Protein AF-A0A381RBX2-F1 (afdb_monomer)

Sequence (163 aa):
MKKAVSGFSSITAALKIASKVGFGNFYRSITSRNTCKTCALGMGGQKGGMTNEVSSFPEICKKSIQAQLTDIQKAIPESYFKDNSIDDFKRITPRKLERYGRLNTPLYKKKLSNHYTPISWNKALEKIIITLQQTDPEKTFFYSSGRSSNEAAFLLQLFVRVY

Organism: NCBI:txid408172

Radius of gyration: 19.58 Å; Cα contacts (8 Å, |Δi|>4): 168; chains: 1; bounding box: 46×43×46 Å

Structure (mmCIF, N/CA/C/O backbone):
data_AF-A0A381RBX2-F1
#
_entry.id   AF-A0A381RBX2-F1
#
loop_
_atom_site.group_PDB
_atom_site.id
_atom_site.type_symbol
_atom_site.label_atom_id
_atom_site.label_alt_id
_atom_site.label_comp_id
_atom_site.label_asym_id
_atom_site.label_entity_id
_atom_site.label_seq_id
_atom_site.pdbx_PDB_ins_code
_atom_site.Cartn_x
_atom_site.Cartn_y
_atom_site.Cartn_z
_atom_site.occupancy
_atom_site.B_iso_or_equiv
_atom_site.auth_seq_id
_atom_site.auth_comp_id
_atom_site.auth_asym_id
_atom_site.auth_atom_id
_atom_site.pdbx_PDB_model_num
ATOM 1 N N . MET A 1 1 ? -0.995 25.436 -19.743 1.00 36.59 1 MET A N 1
ATOM 2 C CA . MET A 1 1 ? -0.548 24.691 -20.944 1.00 36.59 1 MET A CA 1
ATOM 3 C C . MET A 1 1 ? -0.234 23.242 -20.589 1.00 36.59 1 MET A C 1
ATOM 5 O O . MET A 1 1 ? 0.554 22.987 -19.683 1.00 36.59 1 MET A O 1
ATOM 9 N N . LYS A 1 2 ? -0.906 22.305 -21.270 1.00 43.31 2 LYS A N 1
ATOM 10 C CA . LYS A 1 2 ? -0.781 20.848 -21.120 1.00 43.31 2 LYS A CA 1
ATOM 11 C C . LYS A 1 2 ? 0.649 20.419 -21.476 1.00 43.31 2 LYS A C 1
ATOM 13 O O . LYS A 1 2 ? 0.994 20.358 -22.650 1.00 43.31 2 LYS A O 1
ATOM 18 N N . LYS A 1 3 ? 1.497 20.146 -20.475 1.00 48.81 3 LYS A N 1
ATOM 19 C CA . LYS A 1 3 ? 2.811 19.526 -20.720 1.00 48.81 3 LYS A CA 1
ATOM 20 C C . LYS A 1 3 ? 2.570 18.165 -21.363 1.00 48.81 3 LYS A C 1
ATOM 22 O O . LYS A 1 3 ? 1.898 17.330 -20.758 1.00 48.81 3 LYS A O 1
ATOM 27 N N . ALA A 1 4 ? 3.119 17.953 -22.557 1.00 43.25 4 ALA A N 1
ATOM 28 C CA . ALA A 1 4 ? 3.084 16.657 -23.212 1.00 43.25 4 ALA A CA 1
ATOM 29 C C . ALA A 1 4 ? 3.643 15.599 -22.249 1.00 43.25 4 ALA A C 1
ATOM 31 O O . ALA A 1 4 ? 4.767 15.707 -21.746 1.00 43.25 4 ALA A O 1
ATOM 32 N N . VAL A 1 5 ? 2.819 14.596 -21.947 1.00 55.25 5 VAL A N 1
ATOM 33 C CA . VAL A 1 5 ? 3.152 13.509 -21.021 1.00 55.25 5 VAL A CA 1
ATOM 34 C C . VAL A 1 5 ? 3.921 12.412 -21.768 1.00 55.25 5 VAL A C 1
ATOM 36 O O . VAL A 1 5 ? 3.990 11.302 -21.280 1.00 55.25 5 VAL A O 1
ATOM 39 N N . SER A 1 6 ? 4.513 12.666 -22.934 1.00 58.56 6 SER A N 1
ATOM 40 C CA . SER A 1 6 ? 5.262 11.686 -23.737 1.00 58.56 6 SER A CA 1
ATOM 41 C C . SER A 1 6 ? 6.613 12.253 -24.193 1.00 58.56 6 SER A C 1
ATOM 43 O O . SER A 1 6 ? 6.885 13.443 -24.033 1.00 58.56 6 SER A O 1
ATOM 45 N N . GLY A 1 7 ? 7.499 11.383 -24.688 1.00 68.19 7 GLY A N 1
ATOM 46 C CA . GLY A 1 7 ? 8.838 11.762 -25.156 1.00 68.19 7 GLY A CA 1
ATOM 47 C C . GLY A 1 7 ? 9.840 12.035 -24.026 1.00 68.19 7 GLY A C 1
ATOM 48 O O . GLY A 1 7 ? 9.730 11.473 -22.931 1.00 68.19 7 GLY A O 1
ATOM 49 N N . PHE A 1 8 ? 10.810 12.921 -24.275 1.00 73.56 8 PHE A N 1
ATOM 50 C CA . PHE A 1 8 ? 11.937 13.235 -23.377 1.00 73.56 8 PHE A CA 1
ATOM 51 C C . PHE A 1 8 ? 11.536 13.647 -21.948 1.00 73.56 8 PHE A C 1
ATOM 53 O O . PHE A 1 8 ? 12.261 13.380 -20.986 1.00 73.56 8 PHE A O 1
ATOM 60 N N . SER A 1 9 ? 10.347 14.230 -21.761 1.00 71.31 9 SER A N 1
ATOM 61 C CA . SER A 1 9 ? 9.799 14.564 -20.434 1.00 71.31 9 SER A CA 1
ATOM 62 C C . SER A 1 9 ? 9.578 13.328 -19.543 1.00 71.31 9 SER A C 1
ATOM 64 O O . SER A 1 9 ? 9.597 13.412 -18.316 1.00 71.31 9 SER A O 1
ATOM 66 N N . SER A 1 10 ? 9.384 12.161 -20.159 1.00 67.69 10 SER A N 1
ATOM 67 C CA . SER A 1 10 ? 9.192 10.880 -19.474 1.00 67.69 10 SER A CA 1
ATOM 68 C C . SER A 1 10 ? 10.520 10.273 -19.043 1.00 67.69 10 SER A C 1
ATOM 70 O O . SER A 1 10 ? 10.620 9.751 -17.936 1.00 67.69 10 SER A O 1
ATOM 72 N N . ILE A 1 11 ? 11.534 10.394 -19.902 1.00 75.38 11 ILE A N 1
ATOM 73 C CA . ILE A 1 11 ? 12.898 9.926 -19.644 1.00 75.38 11 ILE A CA 1
ATOM 74 C C . ILE A 1 11 ? 13.495 10.723 -18.484 1.00 75.38 11 ILE A C 1
ATOM 76 O O . ILE A 1 11 ? 13.942 10.150 -17.497 1.00 75.38 11 ILE A O 1
ATOM 80 N N . THR A 1 12 ? 13.400 12.052 -18.539 1.00 78.00 12 THR A N 1
ATOM 81 C CA . THR A 1 12 ? 13.861 12.938 -17.457 1.00 78.00 12 THR A CA 1
ATOM 82 C C . THR A 1 12 ? 13.152 12.662 -16.128 1.00 78.00 12 THR A C 1
ATOM 84 O O . THR A 1 12 ? 13.790 12.656 -15.075 1.00 78.00 12 THR A O 1
ATOM 87 N N . ALA A 1 13 ? 11.845 12.376 -16.150 1.00 74.25 13 ALA A N 1
ATOM 88 C CA . ALA A 1 13 ? 11.111 11.990 -14.948 1.00 74.25 13 ALA A CA 1
ATOM 89 C C . ALA A 1 13 ? 11.600 10.651 -14.371 1.00 74.25 13 ALA A C 1
ATOM 91 O O . ALA A 1 13 ? 11.782 10.559 -13.158 1.00 74.25 13 ALA A O 1
ATOM 92 N N . ALA A 1 14 ? 11.837 9.645 -15.220 1.00 73.75 14 ALA A N 1
ATOM 93 C CA . ALA A 1 14 ? 12.376 8.352 -14.803 1.00 73.75 14 ALA A CA 1
ATOM 94 C C . ALA A 1 14 ? 13.787 8.491 -14.214 1.00 73.75 14 ALA A C 1
ATOM 96 O O . ALA A 1 14 ? 14.026 8.011 -13.110 1.00 73.75 14 ALA A O 1
ATOM 97 N N . LEU A 1 15 ? 14.674 9.243 -14.875 1.00 78.44 15 LEU A N 1
ATOM 98 C CA . LEU A 1 15 ? 16.030 9.529 -14.393 1.00 78.44 15 LEU A CA 1
ATOM 99 C C . LEU A 1 15 ? 16.030 10.240 -13.035 1.00 78.44 15 LEU A C 1
ATOM 101 O O . LEU A 1 15 ? 16.811 9.891 -12.156 1.00 78.44 15 LEU A O 1
ATOM 105 N N . LYS A 1 16 ? 15.115 11.194 -12.818 1.00 78.31 16 LYS A N 1
ATOM 106 C CA . LYS A 1 16 ? 14.985 11.900 -11.532 1.00 78.31 16 LYS A CA 1
ATOM 107 C C . LYS A 1 16 ? 14.559 10.983 -10.384 1.00 78.31 16 LYS A C 1
ATOM 109 O O . LYS A 1 16 ? 14.833 11.282 -9.225 1.00 78.31 16 LYS A O 1
ATOM 114 N N . ILE A 1 17 ? 13.833 9.909 -10.673 1.00 72.12 17 ILE A N 1
ATOM 115 C CA . ILE A 1 17 ? 13.453 8.934 -9.647 1.00 72.12 17 ILE A CA 1
ATOM 116 C C . ILE A 1 17 ? 14.571 7.909 -9.486 1.00 72.12 17 ILE A C 1
ATOM 118 O O . ILE A 1 17 ? 14.932 7.623 -8.350 1.00 72.12 17 ILE A O 1
ATOM 122 N N . ALA A 1 18 ? 15.190 7.455 -10.581 1.00 78.88 18 ALA A N 1
ATOM 123 C CA . ALA A 1 18 ? 16.377 6.601 -10.558 1.00 78.88 18 ALA A CA 1
ATOM 124 C C . ALA A 1 18 ? 17.506 7.210 -9.708 1.00 78.88 18 ALA A C 1
ATOM 126 O O . ALA A 1 18 ? 18.098 6.507 -8.895 1.00 78.88 18 ALA A O 1
ATOM 127 N N . SER A 1 19 ? 17.735 8.526 -9.790 1.00 82.69 19 SER A N 1
ATOM 128 C CA . SER A 1 19 ? 18.721 9.211 -8.943 1.00 82.69 19 SER A CA 1
ATOM 129 C C . SER A 1 19 ? 18.341 9.253 -7.457 1.00 82.69 19 SER A C 1
ATOM 131 O O . SER A 1 19 ? 19.222 9.264 -6.604 1.00 82.69 19 SER A O 1
ATOM 133 N N . LYS A 1 20 ? 17.044 9.235 -7.116 1.00 76.81 20 LYS A N 1
ATOM 134 C CA . LYS A 1 20 ? 16.561 9.215 -5.721 1.00 76.81 20 LYS A CA 1
ATOM 135 C C . LYS A 1 20 ? 16.572 7.824 -5.086 1.00 76.81 20 LYS A C 1
ATOM 137 O O . LYS A 1 20 ? 16.757 7.710 -3.876 1.00 76.81 20 LYS A O 1
ATOM 142 N N . VAL A 1 21 ? 16.294 6.791 -5.879 1.00 77.06 21 VAL A N 1
ATOM 143 C CA . VAL A 1 21 ? 16.128 5.397 -5.416 1.00 77.06 21 VAL A CA 1
ATOM 144 C C . VAL A 1 21 ? 17.371 4.537 -5.662 1.00 77.06 21 VAL A C 1
ATOM 146 O O . VAL A 1 21 ? 17.484 3.451 -5.099 1.00 77.06 21 VAL A O 1
ATOM 149 N N . GLY A 1 22 ? 18.310 5.032 -6.471 1.00 84.88 22 GLY A N 1
ATOM 150 C CA . GLY A 1 22 ? 19.506 4.332 -6.926 1.00 84.88 22 GLY A CA 1
ATOM 151 C C . GLY A 1 22 ? 19.292 3.641 -8.277 1.00 84.88 22 GLY A C 1
ATOM 152 O O . GLY A 1 22 ? 18.301 2.936 -8.483 1.00 84.88 22 GLY A O 1
ATOM 153 N N . PHE A 1 23 ? 20.255 3.797 -9.191 1.00 85.44 23 PHE A N 1
ATOM 154 C CA . PHE A 1 23 ? 20.195 3.214 -10.538 1.00 85.44 23 PHE A CA 1
ATOM 155 C C . PHE A 1 23 ? 20.112 1.681 -10.530 1.00 85.44 23 PHE A C 1
ATOM 157 O O . PHE A 1 23 ? 19.391 1.115 -11.345 1.00 85.44 23 PHE A O 1
ATOM 164 N N . GLY A 1 24 ? 20.765 1.008 -9.575 1.00 87.50 24 GLY A N 1
ATOM 165 C CA . GLY A 1 24 ? 20.673 -0.450 -9.429 1.00 87.50 24 GLY A CA 1
ATOM 166 C C . GLY A 1 24 ? 19.264 -0.928 -9.062 1.00 87.50 24 GLY A C 1
ATOM 167 O O . GLY A 1 24 ? 18.754 -1.870 -9.665 1.00 87.50 24 GLY A O 1
ATOM 168 N N . ASN A 1 25 ? 18.593 -0.237 -8.134 1.00 85.19 25 ASN A N 1
ATOM 169 C CA . ASN A 1 25 ? 17.209 -0.543 -7.754 1.00 85.19 25 ASN A CA 1
ATOM 170 C C . ASN A 1 25 ? 16.238 -0.257 -8.902 1.00 85.19 25 ASN A C 1
ATOM 172 O O . ASN A 1 25 ? 15.322 -1.041 -9.145 1.00 85.19 25 ASN A O 1
ATOM 176 N N . PHE A 1 26 ? 16.467 0.835 -9.636 1.00 86.25 26 PHE A N 1
ATOM 177 C CA . PHE A 1 26 ? 15.700 1.151 -10.836 1.00 86.25 26 PHE A CA 1
ATOM 178 C C . PHE A 1 26 ? 15.849 0.063 -11.907 1.00 86.25 26 PHE A C 1
ATOM 180 O O . PHE A 1 26 ? 14.841 -0.466 -12.371 1.00 86.25 26 PHE A O 1
ATOM 187 N N . TYR A 1 27 ? 17.085 -0.326 -12.238 1.00 86.94 27 TYR A N 1
ATOM 188 C CA . TYR A 1 27 ? 17.363 -1.373 -13.222 1.00 86.94 27 TYR A CA 1
ATOM 189 C C . TYR A 1 27 ? 16.752 -2.719 -12.817 1.00 86.94 27 TYR A C 1
ATOM 191 O O . TYR A 1 27 ? 16.062 -3.355 -13.612 1.00 86.94 27 TYR A O 1
ATOM 199 N N . ARG A 1 28 ? 16.925 -3.127 -11.553 1.00 87.44 28 ARG A N 1
ATOM 200 C CA . ARG A 1 28 ? 16.326 -4.355 -11.010 1.00 87.44 28 ARG A CA 1
ATOM 201 C C . ARG A 1 28 ? 14.797 -4.325 -11.086 1.00 87.44 28 ARG A C 1
ATOM 203 O O . ARG A 1 28 ? 14.182 -5.350 -11.353 1.00 87.44 28 ARG A O 1
ATOM 210 N N . SER A 1 29 ? 14.177 -3.162 -10.884 1.00 85.56 29 SER A N 1
ATOM 211 C CA . SER A 1 29 ? 12.724 -3.006 -10.993 1.00 85.56 29 SER A CA 1
ATOM 212 C C . SER A 1 29 ? 12.235 -3.220 -12.429 1.00 85.56 29 SER A C 1
ATOM 214 O O . SER A 1 29 ? 11.385 -4.085 -12.652 1.00 85.56 29 SER A O 1
ATOM 216 N N . ILE A 1 30 ? 12.844 -2.536 -13.407 1.00 83.06 30 ILE A N 1
ATOM 217 C CA . ILE A 1 30 ? 12.433 -2.606 -14.823 1.00 83.06 30 ILE A CA 1
ATOM 218 C C . ILE A 1 30 ? 12.768 -3.928 -15.509 1.00 83.06 30 ILE A C 1
ATOM 220 O O . ILE A 1 30 ? 12.159 -4.229 -16.528 1.00 83.06 30 ILE A O 1
ATOM 224 N N . THR A 1 31 ? 13.681 -4.721 -14.944 1.00 84.75 31 THR A N 1
ATOM 225 C CA . THR A 1 31 ? 14.042 -6.063 -15.434 1.00 84.75 31 THR A CA 1
ATOM 226 C C . THR A 1 31 ? 13.381 -7.196 -14.646 1.00 84.75 31 THR A C 1
ATOM 228 O O . THR A 1 31 ? 13.466 -8.356 -15.052 1.00 84.75 31 THR A O 1
ATOM 231 N N . SER A 1 32 ? 12.697 -6.896 -13.536 1.00 85.56 32 SER A N 1
ATOM 232 C CA . SER A 1 32 ? 12.107 -7.931 -12.682 1.00 85.56 32 SER A CA 1
ATOM 233 C C . SER A 1 32 ? 11.022 -8.743 -13.397 1.00 85.56 32 SER A C 1
ATOM 235 O O . SER A 1 32 ? 10.286 -8.236 -14.246 1.00 85.56 32 SER A O 1
ATOM 237 N N . ARG A 1 33 ? 10.919 -10.025 -13.026 1.00 87.00 33 ARG A N 1
ATOM 238 C CA . ARG A 1 33 ? 9.900 -10.959 -13.524 1.00 87.00 33 ARG A CA 1
ATOM 239 C C . ARG A 1 33 ? 8.555 -10.646 -12.886 1.00 87.00 33 ARG A C 1
ATOM 241 O O . ARG A 1 33 ? 8.170 -11.244 -11.885 1.00 87.00 33 ARG A O 1
ATOM 248 N N . ASN A 1 34 ? 7.883 -9.638 -13.423 1.00 80.38 34 ASN A N 1
ATOM 249 C CA . ASN A 1 34 ? 6.585 -9.209 -12.945 1.00 80.38 34 ASN A CA 1
ATOM 250 C C . ASN A 1 34 ? 5.630 -8.916 -14.095 1.00 80.38 34 ASN A C 1
ATOM 252 O O . ASN A 1 34 ? 6.013 -8.655 -15.240 1.00 80.38 34 ASN A O 1
ATOM 256 N N . THR A 1 35 ? 4.356 -8.929 -13.739 1.00 78.69 35 THR A N 1
ATOM 257 C CA . THR A 1 35 ? 3.301 -8.400 -14.579 1.00 78.69 35 THR A CA 1
ATOM 258 C C . THR A 1 35 ? 3.091 -6.921 -14.245 1.00 78.69 35 THR A C 1
ATOM 260 O O . THR A 1 35 ? 3.149 -6.482 -13.095 1.00 78.69 35 THR A O 1
ATOM 263 N N . CYS A 1 36 ? 2.840 -6.131 -15.277 1.00 79.31 36 CYS A N 1
ATOM 264 C CA . CYS A 1 36 ? 2.633 -4.700 -15.253 1.00 79.31 36 CYS A CA 1
ATOM 265 C C . CYS A 1 36 ? 1.392 -4.421 -14.433 1.00 79.31 36 CYS A C 1
ATOM 267 O O . CYS A 1 36 ? 0.268 -4.746 -14.823 1.00 79.31 36 CYS A O 1
ATOM 269 N N . LYS A 1 37 ? 1.600 -3.699 -13.339 1.00 76.44 37 LYS A N 1
ATOM 270 C CA . LYS A 1 37 ? 0.533 -3.258 -12.450 1.00 76.44 37 LYS A CA 1
ATOM 271 C C . LYS A 1 37 ? -0.475 -2.349 -13.129 1.00 76.44 37 LYS A C 1
ATOM 273 O O . LYS A 1 37 ? -1.484 -2.076 -12.496 1.00 76.44 37 LYS A O 1
ATOM 278 N N . THR A 1 38 ? -0.219 -1.855 -14.350 1.00 80.00 38 THR A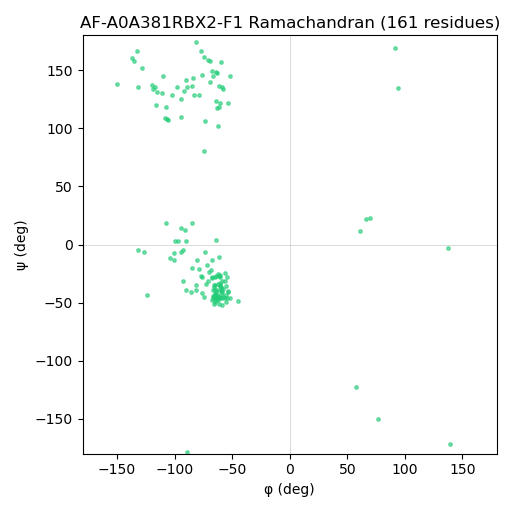 N 1
ATOM 279 C CA . THR A 1 38 ? -1.125 -0.990 -15.125 1.00 80.00 38 THR A CA 1
ATOM 280 C C . THR A 1 38 ? -2.093 -1.744 -16.041 1.00 80.00 38 THR A C 1
ATOM 282 O O . THR A 1 38 ? -3.230 -1.299 -16.174 1.00 80.00 38 THR A O 1
ATOM 285 N N . CYS A 1 39 ? -1.670 -2.827 -16.695 1.00 79.00 39 CYS A N 1
ATOM 286 C CA . CYS A 1 39 ? -2.493 -3.530 -17.694 1.00 79.00 39 CYS A CA 1
ATOM 287 C C . CYS A 1 39 ? -2.552 -5.050 -17.520 1.00 79.00 39 CYS A C 1
ATOM 289 O O . CYS A 1 39 ? -3.269 -5.691 -18.272 1.00 79.00 39 CYS A O 1
ATOM 291 N N . ALA A 1 40 ? -1.807 -5.618 -16.570 1.00 75.19 40 ALA A N 1
ATOM 292 C CA . ALA A 1 40 ? -1.727 -7.057 -16.332 1.00 75.19 40 ALA A CA 1
ATOM 293 C C . ALA A 1 40 ? -1.182 -7.909 -17.510 1.00 75.19 40 ALA A C 1
ATOM 295 O O . ALA A 1 40 ? -1.251 -9.130 -17.438 1.00 75.19 40 ALA A O 1
ATOM 296 N N . LEU A 1 41 ? -0.602 -7.299 -18.558 1.00 68.81 41 LEU A N 1
ATOM 297 C CA . LEU A 1 41 ? -0.126 -8.016 -19.759 1.00 68.81 41 LEU A CA 1
ATOM 298 C C . LEU A 1 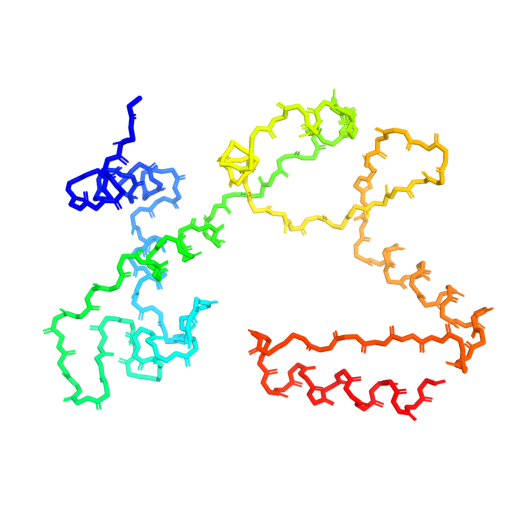41 ? 1.362 -7.786 -20.109 1.00 68.81 41 LEU A C 1
ATOM 300 O O . LEU A 1 41 ? 2.068 -8.745 -20.388 1.00 68.81 41 LEU A O 1
ATOM 304 N N . GLY A 1 42 ? 1.892 -6.554 -20.044 1.00 61.66 42 GLY A N 1
ATOM 305 C CA . GLY A 1 42 ? 3.361 -6.314 -20.076 1.00 61.66 42 GLY A CA 1
ATOM 306 C C . GLY A 1 42 ? 3.948 -6.534 -18.682 1.00 61.66 42 GLY A C 1
ATOM 307 O O . GLY A 1 42 ? 3.166 -6.711 -17.782 1.00 61.66 42 GLY A O 1
ATOM 308 N N . MET A 1 43 ? 5.229 -6.521 -18.329 1.00 65.19 43 MET A N 1
ATOM 309 C CA . MET A 1 43 ? 6.422 -6.082 -19.052 1.00 65.19 43 MET A CA 1
ATOM 310 C C . MET A 1 43 ? 7.166 -7.228 -19.741 1.00 65.19 43 MET A C 1
ATOM 312 O O . MET A 1 43 ? 8.232 -6.978 -20.280 1.00 65.19 43 MET A O 1
ATOM 316 N N . GLY A 1 44 ? 6.628 -8.446 -19.655 1.00 70.00 44 GLY A N 1
ATOM 317 C CA . GLY A 1 44 ? 7.245 -9.706 -20.078 1.00 70.00 44 GLY A CA 1
ATOM 318 C C . GLY A 1 44 ? 7.054 -10.862 -19.109 1.00 70.00 44 GLY A C 1
ATOM 319 O O . GLY A 1 44 ? 7.422 -11.996 -19.413 1.00 70.00 44 GLY A O 1
ATOM 320 N N . GLY A 1 45 ? 6.413 -10.615 -17.960 1.00 80.62 45 GLY A N 1
ATOM 321 C CA . GLY A 1 45 ? 5.986 -11.663 -17.038 1.00 80.62 45 GLY A CA 1
ATOM 322 C C . GLY A 1 45 ? 7.166 -12.520 -16.585 1.00 80.62 45 GLY A C 1
ATOM 323 O O . GLY A 1 45 ? 8.156 -12.004 -16.064 1.00 80.62 45 GLY A O 1
ATOM 324 N N . GLN A 1 46 ? 7.081 -13.831 -16.818 1.00 81.88 46 GLN A N 1
ATOM 325 C CA . GLN A 1 46 ? 8.153 -14.774 -16.478 1.00 81.88 46 GLN A CA 1
ATOM 326 C C . GLN A 1 46 ? 9.416 -14.612 -17.338 1.00 81.88 46 GLN A C 1
ATOM 328 O O . GLN A 1 46 ? 10.501 -14.981 -16.888 1.00 81.88 46 GLN A O 1
ATOM 333 N N . LYS A 1 47 ? 9.311 -14.010 -18.532 1.00 81.44 47 LYS A N 1
ATOM 334 C CA . LYS A 1 47 ? 10.460 -13.732 -19.410 1.00 81.44 47 LYS A CA 1
ATOM 335 C C . LYS A 1 47 ? 11.330 -12.568 -18.910 1.00 81.44 47 LYS A C 1
ATOM 337 O O . LYS A 1 47 ? 12.399 -12.334 -19.464 1.00 81.44 47 LYS A O 1
ATOM 342 N N . GLY A 1 48 ? 10.910 -11.870 -17.850 1.00 77.12 48 GLY A N 1
ATOM 343 C CA . GLY A 1 48 ? 11.591 -10.679 -17.337 1.00 77.12 48 GLY A CA 1
ATOM 344 C C . GLY A 1 48 ? 11.056 -9.392 -17.957 1.00 77.12 48 GLY A C 1
ATOM 345 O O . GLY A 1 48 ? 10.239 -9.417 -18.874 1.00 77.12 48 GLY A O 1
ATOM 346 N N . GLY A 1 49 ? 11.454 -8.253 -17.397 1.00 80.88 49 GLY A N 1
ATOM 347 C CA . GLY A 1 49 ? 10.926 -6.961 -17.822 1.00 80.88 49 GLY A CA 1
ATOM 348 C C . GLY A 1 49 ? 11.510 -6.456 -19.148 1.00 80.88 49 GLY A C 1
ATOM 349 O O . GLY A 1 49 ? 12.692 -6.638 -19.425 1.00 80.88 49 GLY A O 1
ATOM 350 N N . MET A 1 50 ? 10.668 -5.764 -19.920 1.00 84.12 50 MET A N 1
ATOM 351 C CA . MET A 1 50 ? 10.897 -5.254 -21.280 1.00 84.12 50 MET A CA 1
ATOM 352 C C . MET A 1 50 ? 10.978 -6.322 -22.380 1.00 84.12 50 MET A C 1
ATOM 354 O O . MET A 1 50 ? 11.530 -6.054 -23.442 1.00 84.12 50 MET A O 1
ATOM 358 N N . THR A 1 51 ? 10.409 -7.504 -22.158 1.00 86.38 51 THR A N 1
ATOM 359 C CA . THR A 1 51 ? 10.316 -8.567 -23.168 1.00 86.38 51 THR A CA 1
ATOM 360 C C . THR A 1 51 ? 8.846 -8.802 -23.501 1.00 86.38 51 THR A C 1
ATOM 362 O O . THR A 1 51 ? 8.054 -8.941 -22.583 1.00 86.38 51 THR A O 1
ATOM 365 N N . ASN A 1 52 ? 8.420 -8.855 -24.761 1.00 83.19 52 ASN A N 1
ATOM 366 C CA . ASN A 1 52 ? 7.005 -9.151 -25.066 1.00 83.19 52 ASN A CA 1
ATOM 367 C C . ASN A 1 52 ? 6.720 -10.663 -25.223 1.00 83.19 52 ASN A C 1
ATOM 369 O O . ASN A 1 52 ? 7.588 -11.526 -25.052 1.00 83.19 52 ASN A O 1
ATOM 373 N N . GLU A 1 53 ? 5.471 -11.005 -25.536 1.00 78.94 53 GLU A N 1
ATOM 374 C CA . GLU A 1 53 ? 4.979 -12.371 -25.731 1.00 78.94 53 GLU A CA 1
ATOM 375 C C . GLU A 1 53 ? 5.715 -13.136 -26.840 1.00 78.94 53 GLU A C 1
ATOM 377 O O . GLU A 1 53 ? 5.948 -14.336 -26.681 1.00 78.94 53 GLU A O 1
ATOM 382 N N . VAL A 1 54 ? 6.196 -12.446 -27.878 1.00 85.31 54 VAL A N 1
ATOM 383 C CA . VAL A 1 54 ? 7.014 -13.025 -28.961 1.00 85.31 54 VAL A CA 1
ATOM 384 C C . VAL A 1 54 ? 8.524 -12.953 -28.697 1.00 85.31 54 VAL A C 1
ATOM 386 O O . VAL A 1 54 ? 9.320 -13.236 -29.584 1.00 85.31 54 VAL A O 1
ATOM 389 N N . SER A 1 55 ? 8.937 -12.628 -27.465 1.00 84.50 55 SER A N 1
ATOM 390 C CA . SER A 1 55 ? 10.345 -12.532 -27.045 1.00 84.50 55 SER A CA 1
ATOM 391 C C . SER A 1 55 ? 11.147 -11.392 -27.699 1.00 84.50 55 SER A C 1
ATOM 393 O O . SER A 1 55 ? 12.375 -11.444 -27.710 1.00 84.50 55 SER A O 1
ATOM 395 N N . SER A 1 56 ? 10.480 -10.347 -28.200 1.00 85.44 56 SER A N 1
ATOM 396 C CA . SER A 1 56 ? 11.138 -9.102 -28.626 1.00 85.44 56 SER A CA 1
ATOM 397 C C . SER A 1 56 ? 11.682 -8.349 -27.416 1.00 85.44 56 SER A C 1
ATOM 399 O O . SER A 1 56 ? 11.020 -8.285 -26.376 1.00 85.44 56 SER A O 1
ATOM 401 N N . PHE A 1 57 ? 12.872 -7.768 -27.563 1.00 86.38 57 PHE A N 1
ATOM 402 C CA . PHE A 1 57 ? 13.541 -6.963 -26.548 1.00 86.38 57 PHE A CA 1
ATOM 403 C C . PHE A 1 57 ? 14.421 -5.889 -27.218 1.00 86.38 57 PHE A C 1
ATOM 405 O O . PHE A 1 57 ? 15.154 -6.224 -28.153 1.00 86.38 57 PHE A O 1
ATOM 412 N N . PRO A 1 58 ? 14.439 -4.632 -26.727 1.00 84.62 58 PRO A N 1
ATOM 413 C CA . PRO A 1 58 ? 13.704 -4.115 -25.570 1.00 84.62 58 PRO A CA 1
ATOM 414 C C . PRO A 1 58 ? 12.336 -3.512 -25.932 1.00 84.62 58 PRO A C 1
ATOM 416 O O . PRO A 1 58 ? 12.228 -2.634 -26.783 1.00 84.62 58 PRO A O 1
ATOM 419 N N . GLU A 1 59 ? 11.302 -3.891 -25.185 1.00 83.62 59 GLU A N 1
ATOM 420 C CA . GLU A 1 59 ? 9.937 -3.370 -25.306 1.00 83.62 59 GLU A CA 1
ATOM 421 C C . GLU A 1 59 ? 9.607 -2.443 -24.133 1.00 83.62 59 GLU A C 1
ATOM 423 O O . GLU A 1 59 ? 9.430 -2.860 -22.983 1.00 83.62 59 GLU A O 1
ATOM 428 N N . ILE A 1 60 ? 9.537 -1.139 -24.407 1.00 78.12 60 ILE A N 1
ATOM 429 C CA . ILE A 1 60 ? 9.447 -0.120 -23.359 1.00 78.12 60 ILE A CA 1
ATOM 430 C C . ILE A 1 60 ? 8.035 0.456 -23.268 1.00 78.12 60 ILE A C 1
ATOM 432 O O . ILE A 1 60 ? 7.617 1.311 -24.049 1.00 78.12 60 ILE A O 1
ATOM 436 N N . CYS A 1 61 ? 7.319 0.081 -22.206 1.00 80.44 61 CYS A N 1
ATOM 437 C CA . CYS A 1 61 ? 6.052 0.709 -21.846 1.00 80.44 61 CYS A CA 1
ATOM 438 C C . CYS A 1 61 ? 6.259 1.831 -20.818 1.00 80.44 61 CYS A C 1
ATOM 440 O O . CYS A 1 61 ? 6.477 1.589 -19.627 1.00 80.44 61 CYS A O 1
ATOM 442 N N . LYS A 1 62 ? 6.081 3.086 -21.248 1.00 79.69 62 LYS A N 1
ATOM 443 C CA . LYS A 1 62 ? 6.168 4.271 -20.377 1.00 79.69 62 LYS A CA 1
ATOM 444 C C . LYS A 1 62 ? 5.282 4.166 -19.126 1.00 79.69 62 LYS A C 1
ATOM 446 O O . LYS A 1 62 ? 5.737 4.501 -18.034 1.00 79.69 62 LYS A O 1
ATOM 451 N N . LYS A 1 63 ? 4.021 3.735 -19.269 1.00 80.12 63 LYS A N 1
ATOM 452 C CA . LYS A 1 63 ? 3.083 3.631 -18.132 1.00 80.12 63 LYS A CA 1
ATOM 453 C C . LYS A 1 63 ? 3.560 2.611 -17.103 1.00 80.12 63 LYS A C 1
ATOM 455 O O . LYS A 1 63 ? 3.458 2.864 -15.908 1.00 80.12 63 LYS A O 1
ATOM 460 N N . SER A 1 64 ? 4.117 1.498 -17.568 1.00 81.06 64 SER A N 1
ATOM 461 C CA . SER A 1 64 ? 4.648 0.476 -16.678 1.00 81.06 64 SER A CA 1
ATOM 462 C C . SER A 1 64 ? 5.871 0.965 -15.907 1.00 81.06 64 SER A C 1
ATOM 464 O O . SER A 1 64 ? 5.916 0.823 -14.689 1.00 81.06 64 SER A O 1
ATOM 466 N N . ILE A 1 65 ? 6.808 1.644 -16.582 1.00 81.44 65 ILE A N 1
ATOM 467 C CA . ILE A 1 65 ? 7.938 2.293 -15.906 1.00 81.44 65 ILE A CA 1
ATOM 468 C C . ILE A 1 65 ? 7.418 3.276 -14.853 1.00 81.44 65 ILE A C 1
ATOM 470 O O . ILE A 1 65 ? 7.863 3.243 -13.714 1.00 81.44 65 ILE A O 1
ATOM 474 N N . GLN A 1 66 ? 6.432 4.116 -15.185 1.00 80.81 66 GLN A N 1
ATOM 475 C CA . GLN A 1 66 ? 5.833 5.037 -14.213 1.00 80.81 66 GLN A CA 1
ATOM 476 C C . GLN A 1 66 ? 5.230 4.313 -13.002 1.00 80.81 66 GLN A C 1
ATOM 478 O O . GLN A 1 66 ? 5.423 4.781 -11.886 1.00 80.81 66 GLN A O 1
ATOM 483 N N . ALA A 1 67 ? 4.551 3.182 -13.204 1.00 82.06 67 ALA A N 1
ATOM 484 C CA . ALA A 1 67 ? 3.994 2.387 -12.114 1.00 82.06 67 ALA A CA 1
ATOM 485 C C . ALA A 1 67 ? 5.089 1.761 -11.236 1.00 82.06 67 ALA A C 1
ATOM 487 O O . ALA A 1 67 ? 5.030 1.874 -10.020 1.00 82.06 67 ALA A O 1
ATOM 488 N N . GLN A 1 68 ? 6.124 1.170 -11.828 1.00 81.38 68 GLN A N 1
ATOM 489 C CA . GLN A 1 68 ? 7.234 0.590 -11.066 1.00 81.38 68 GLN A CA 1
ATOM 490 C C . GLN A 1 68 ? 8.032 1.643 -10.292 1.00 81.38 68 GLN A C 1
ATOM 492 O O . GLN A 1 68 ? 8.479 1.412 -9.169 1.00 81.38 68 GLN A O 1
ATOM 497 N N . LEU A 1 69 ? 8.163 2.840 -10.864 1.00 80.69 69 LEU A N 1
ATOM 498 C CA . LEU A 1 69 ? 8.825 3.963 -10.217 1.00 80.69 69 LEU A CA 1
ATOM 499 C C . LEU A 1 69 ? 8.136 4.399 -8.922 1.00 80.69 69 LEU A C 1
ATOM 501 O O . LEU A 1 69 ? 8.822 4.945 -8.062 1.00 80.69 69 LEU A O 1
ATOM 505 N N . THR A 1 70 ? 6.825 4.180 -8.762 1.00 81.00 70 THR A N 1
ATOM 506 C CA . THR A 1 70 ? 6.146 4.471 -7.489 1.00 81.00 70 THR A CA 1
ATOM 507 C C . THR A 1 70 ? 6.435 3.417 -6.426 1.00 81.00 70 THR A C 1
ATOM 509 O O . THR A 1 70 ? 6.463 3.752 -5.241 1.00 81.00 70 THR A O 1
ATOM 512 N N . ASP A 1 71 ? 6.714 2.175 -6.829 1.00 83.31 71 ASP A N 1
ATOM 513 C CA . ASP A 1 71 ? 6.982 1.069 -5.912 1.00 83.31 71 ASP A CA 1
ATOM 514 C C . ASP A 1 71 ? 8.340 1.149 -5.232 1.00 83.31 71 ASP A C 1
ATOM 516 O O . ASP A 1 71 ? 8.474 0.751 -4.078 1.00 83.31 71 ASP A O 1
ATOM 520 N N . ILE A 1 72 ? 9.336 1.663 -5.945 1.00 85.88 72 ILE A N 1
ATOM 521 C CA . ILE A 1 72 ? 10.713 1.751 -5.454 1.00 85.88 72 ILE A CA 1
ATOM 522 C C . ILE A 1 72 ? 11.005 3.064 -4.720 1.00 85.88 72 ILE A C 1
ATOM 524 O O . ILE A 1 72 ? 12.142 3.307 -4.317 1.00 85.88 72 ILE A O 1
ATOM 528 N N . GLN A 1 73 ? 10.001 3.932 -4.546 1.00 87.81 73 GLN A N 1
ATOM 529 C CA . GLN A 1 73 ? 10.146 5.122 -3.711 1.00 87.81 73 GLN A CA 1
ATOM 530 C C . GLN A 1 73 ? 10.390 4.722 -2.254 1.00 87.81 73 GLN A C 1
ATOM 532 O O . GLN A 1 73 ? 9.866 3.720 -1.766 1.00 87.81 73 GLN A O 1
ATOM 537 N N . LYS A 1 74 ? 11.147 5.555 -1.535 1.00 89.44 74 LYS A N 1
ATOM 538 C CA . LYS A 1 74 ? 11.277 5.435 -0.079 1.00 89.44 74 LYS A CA 1
ATOM 539 C C . LYS A 1 74 ? 9.905 5.577 0.590 1.00 89.44 74 LYS A C 1
ATOM 541 O O . LYS A 1 74 ? 8.991 6.176 0.019 1.00 89.44 74 LYS A O 1
ATOM 546 N N . ALA A 1 75 ? 9.788 5.033 1.796 1.00 92.62 75 ALA A N 1
ATOM 547 C CA . ALA A 1 75 ? 8.620 5.206 2.650 1.00 92.62 75 ALA A CA 1
ATOM 548 C C . ALA A 1 75 ? 8.264 6.690 2.826 1.00 92.62 75 ALA A C 1
ATOM 550 O O . ALA A 1 75 ? 9.163 7.532 2.907 1.00 92.62 75 ALA A O 1
ATOM 551 N N . ILE A 1 76 ? 6.969 6.997 2.915 1.00 93.81 76 ILE A N 1
ATOM 552 C CA . ILE A 1 76 ? 6.521 8.310 3.394 1.00 93.81 76 ILE A CA 1
ATOM 553 C C . ILE A 1 76 ? 6.978 8.437 4.858 1.00 93.81 76 ILE A C 1
ATOM 555 O O . ILE A 1 76 ? 6.625 7.568 5.657 1.00 93.81 76 ILE A O 1
ATOM 559 N N . PRO A 1 77 ? 7.752 9.471 5.237 1.00 93.69 77 PRO A N 1
ATOM 560 C CA . PRO A 1 77 ? 8.181 9.631 6.622 1.00 93.69 77 PRO A CA 1
ATOM 561 C C . PRO A 1 77 ? 6.980 9.812 7.552 1.00 93.69 77 PRO A C 1
ATOM 563 O O . PRO A 1 77 ? 6.073 10.585 7.248 1.00 93.69 77 PRO A O 1
ATOM 566 N N . GLU A 1 78 ? 6.984 9.143 8.704 1.00 94.69 78 GLU A N 1
ATOM 567 C CA . GLU A 1 78 ? 5.839 9.154 9.625 1.00 94.69 78 GLU A CA 1
ATOM 568 C C . GLU A 1 78 ? 5.485 10.552 10.148 1.00 94.69 78 GLU A C 1
ATOM 570 O O . GLU A 1 78 ? 4.312 10.832 10.407 1.00 94.69 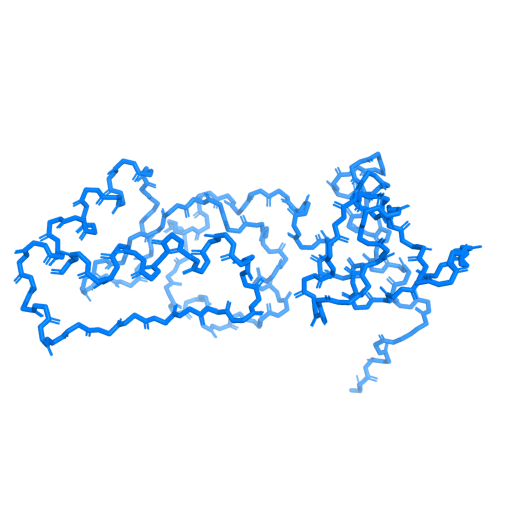78 GLU A O 1
ATOM 575 N N . SER A 1 79 ? 6.473 11.452 10.229 1.00 93.94 79 SER A N 1
ATOM 576 C CA . SER A 1 79 ? 6.265 12.852 10.608 1.00 93.94 79 SER A CA 1
ATOM 577 C C . SER A 1 79 ? 5.242 13.551 9.713 1.00 93.94 79 SER A C 1
ATOM 579 O O . SER A 1 79 ? 4.459 14.346 10.215 1.00 93.94 79 SER A O 1
ATOM 581 N N . TYR A 1 80 ? 5.125 13.182 8.430 1.00 94.06 80 TYR A N 1
ATOM 582 C CA . TYR A 1 80 ? 4.120 13.769 7.537 1.00 94.06 80 TYR A CA 1
ATOM 583 C C . TYR A 1 80 ? 2.696 13.585 8.060 1.00 94.06 80 TYR A C 1
ATOM 585 O O . TYR A 1 80 ? 1.887 14.498 7.927 1.00 94.06 80 TYR A O 1
ATOM 593 N N . PHE A 1 81 ? 2.381 12.435 8.658 1.00 95.38 81 PHE A N 1
ATOM 594 C CA . PHE A 1 81 ? 1.041 12.163 9.186 1.00 95.38 81 PHE A CA 1
ATOM 595 C C . PHE A 1 81 ? 0.781 12.879 10.515 1.00 95.38 81 PHE A C 1
ATOM 597 O O . PHE A 1 81 ? -0.364 13.201 10.829 1.00 95.38 81 PHE A O 1
ATOM 604 N N . LYS A 1 82 ? 1.846 13.155 11.277 1.00 91.88 82 LYS A N 1
ATOM 605 C CA . LYS A 1 82 ? 1.779 13.943 12.510 1.00 91.88 82 LYS A CA 1
ATOM 606 C C . LYS A 1 82 ? 1.605 15.432 12.208 1.00 91.88 82 LYS A C 1
ATOM 608 O O . LYS A 1 82 ? 0.751 16.073 12.811 1.00 91.88 82 LYS 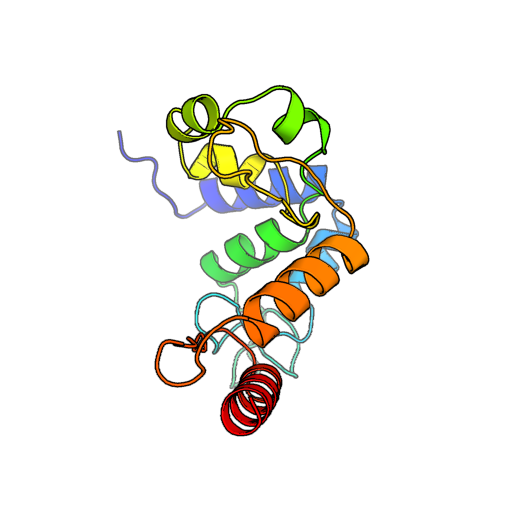A O 1
ATOM 613 N N . ASP A 1 83 ? 2.380 15.945 11.259 1.00 94.12 83 ASP A N 1
ATOM 614 C CA . ASP A 1 83 ? 2.512 17.378 10.993 1.00 94.12 83 ASP A CA 1
ATOM 615 C C . ASP A 1 83 ? 1.410 17.920 10.069 1.00 94.12 83 ASP A C 1
ATOM 617 O O . ASP A 1 83 ? 1.168 19.122 10.053 1.00 94.12 83 ASP A O 1
ATOM 621 N N . ASN A 1 84 ? 0.732 17.055 9.302 1.00 95.75 84 ASN A N 1
ATOM 622 C CA . ASN A 1 84 ? -0.308 17.455 8.351 1.00 95.75 84 ASN A CA 1
ATOM 623 C C . ASN A 1 84 ? -1.656 16.828 8.712 1.00 95.75 84 ASN A C 1
ATOM 625 O O . ASN A 1 84 ? -1.759 15.622 8.959 1.00 95.75 84 ASN A O 1
ATOM 629 N N . SER A 1 85 ? -2.703 17.648 8.684 1.00 97.00 85 SER A N 1
ATOM 630 C CA . SER A 1 85 ? -4.082 17.194 8.816 1.00 97.00 85 SER A CA 1
ATOM 631 C C . SER A 1 85 ? -4.595 16.569 7.513 1.00 97.00 85 SER A C 1
ATOM 633 O O . SER A 1 85 ? -4.021 16.715 6.430 1.00 97.00 85 SER A O 1
ATOM 635 N N . ILE A 1 86 ? -5.731 15.880 7.590 1.00 96.50 86 ILE A N 1
ATOM 636 C CA . ILE A 1 86 ? -6.436 15.348 6.421 1.00 96.50 86 ILE A CA 1
ATOM 637 C C . ILE A 1 86 ? -6.843 16.492 5.483 1.00 96.50 86 ILE A C 1
ATOM 639 O O . ILE A 1 86 ? -6.792 16.328 4.264 1.00 96.50 86 ILE A O 1
ATOM 643 N N . ASP A 1 87 ? -7.209 17.655 6.022 1.00 97.31 87 ASP A N 1
ATOM 644 C CA . ASP A 1 87 ? -7.569 18.813 5.207 1.00 97.31 87 ASP A CA 1
ATOM 645 C C . ASP A 1 87 ? -6.361 19.439 4.504 1.00 97.31 87 ASP A C 1
ATOM 647 O O . ASP A 1 87 ? -6.501 19.895 3.367 1.00 97.31 87 ASP A O 1
ATOM 651 N N . ASP A 1 88 ? -5.168 19.377 5.101 1.00 96.38 88 ASP A N 1
ATOM 652 C CA . ASP A 1 88 ? -3.926 19.759 4.419 1.00 96.38 88 ASP A CA 1
ATOM 653 C C . ASP A 1 88 ? -3.657 18.823 3.238 1.00 96.38 88 ASP A C 1
ATOM 655 O O . ASP A 1 88 ? -3.417 19.279 2.116 1.00 96.38 88 ASP A O 1
ATOM 659 N N . PHE A 1 89 ? -3.806 17.508 3.444 1.00 94.94 89 PHE A N 1
ATOM 660 C CA . PHE A 1 89 ? -3.669 16.524 2.368 1.00 94.94 89 PHE A CA 1
ATOM 661 C C . PHE A 1 89 ? -4.672 16.739 1.229 1.00 94.94 89 PHE A C 1
ATOM 663 O O . PHE A 1 89 ? -4.293 16.601 0.065 1.00 94.94 89 PHE A O 1
ATOM 670 N N . LYS A 1 90 ? -5.917 17.141 1.521 1.00 95.31 90 LYS A N 1
ATOM 671 C CA . LYS A 1 90 ? -6.931 17.449 0.490 1.00 95.31 90 LYS A CA 1
ATOM 672 C C . LYS A 1 90 ? -6.553 18.637 -0.399 1.00 95.31 90 LYS A C 1
ATOM 674 O O . LYS A 1 90 ? -6.989 18.692 -1.547 1.00 95.31 90 LYS A O 1
ATOM 679 N N . ARG A 1 91 ? -5.753 19.586 0.101 1.00 96.25 91 ARG A N 1
ATOM 680 C CA . ARG A 1 91 ? -5.288 20.756 -0.673 1.00 96.25 91 ARG A CA 1
ATOM 681 C C . ARG A 1 91 ? -4.110 20.426 -1.593 1.00 96.25 91 ARG A C 1
ATOM 683 O O . ARG A 1 91 ? -3.764 21.218 -2.472 1.00 96.25 91 ARG A O 1
ATOM 690 N N . ILE A 1 92 ? -3.477 19.270 -1.410 1.00 94.06 92 ILE A N 1
ATOM 691 C CA . ILE A 1 92 ? -2.323 18.840 -2.196 1.00 94.06 92 ILE A CA 1
ATOM 692 C C . ILE A 1 92 ? -2.805 18.073 -3.431 1.00 94.06 92 ILE A C 1
ATOM 694 O O . ILE A 1 92 ? -3.676 17.211 -3.371 1.00 94.06 92 ILE A O 1
ATOM 698 N N . THR A 1 93 ? -2.213 18.361 -4.591 1.00 94.31 93 THR A N 1
ATOM 699 C CA . THR A 1 93 ? -2.594 17.670 -5.829 1.00 94.31 93 THR A CA 1
ATOM 700 C C . THR A 1 93 ? -2.192 16.189 -5.793 1.00 94.31 93 THR A C 1
ATOM 702 O O . THR A 1 93 ? -1.129 15.864 -5.254 1.00 94.31 93 THR A O 1
ATOM 705 N N . PRO A 1 94 ? -2.939 15.284 -6.458 1.00 90.06 94 PRO A N 1
ATOM 706 C CA . PRO A 1 94 ? -2.617 13.852 -6.470 1.00 90.06 94 PRO A CA 1
ATOM 707 C C . PRO A 1 94 ? -1.177 13.556 -6.910 1.00 90.06 94 PRO A C 1
ATOM 709 O O . PRO A 1 94 ? -0.475 12.753 -6.302 1.00 90.06 94 PRO A O 1
ATOM 712 N N . ARG A 1 95 ? -0.686 14.293 -7.915 1.00 85.06 95 ARG A N 1
ATOM 713 C CA . ARG A 1 95 ? 0.694 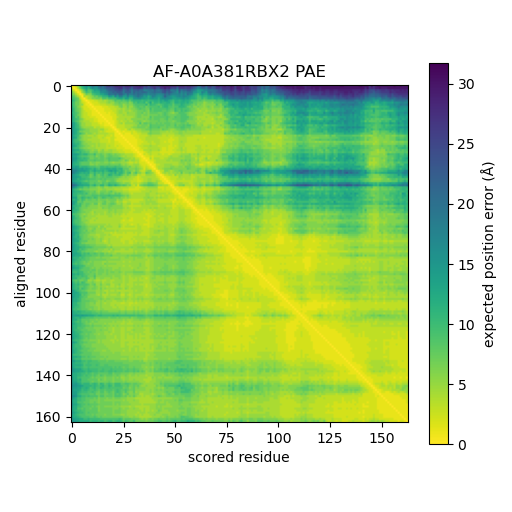14.181 -8.405 1.00 85.06 95 ARG A CA 1
ATOM 714 C C . ARG A 1 95 ? 1.737 14.542 -7.344 1.00 85.06 95 ARG A C 1
ATOM 716 O O . ARG A 1 95 ? 2.842 14.015 -7.396 1.00 85.06 95 ARG A O 1
ATOM 723 N N . LYS A 1 96 ? 1.447 15.491 -6.451 1.00 88.69 96 LYS A N 1
ATOM 724 C CA . LYS A 1 96 ? 2.356 15.852 -5.354 1.00 88.69 96 LYS A CA 1
ATOM 725 C C . LYS A 1 96 ? 2.306 14.797 -4.247 1.00 88.69 96 LYS A C 1
ATOM 727 O O . LYS A 1 96 ? 3.373 14.394 -3.797 1.00 88.69 96 LYS A O 1
ATOM 732 N N . LEU A 1 97 ? 1.117 14.296 -3.897 1.00 90.12 97 LEU A N 1
ATOM 733 C CA . LEU A 1 97 ? 0.950 13.221 -2.908 1.00 90.12 97 LEU A CA 1
ATOM 734 C C . LEU A 1 97 ? 1.723 11.954 -3.297 1.00 90.12 97 LEU A C 1
ATOM 736 O O . LEU A 1 97 ? 2.470 11.417 -2.488 1.00 90.12 97 LEU A O 1
ATOM 740 N N . GLU A 1 98 ? 1.643 11.535 -4.564 1.00 86.44 98 GLU A N 1
ATOM 741 C CA . GLU A 1 98 ? 2.389 10.381 -5.099 1.00 86.44 98 GLU A CA 1
ATOM 742 C C . GLU A 1 98 ? 3.915 10.505 -4.895 1.00 86.44 98 GLU A C 1
ATOM 744 O O . GLU A 1 98 ? 4.634 9.508 -4.862 1.00 86.44 98 GLU A O 1
ATOM 749 N N . ARG A 1 99 ? 4.433 11.735 -4.767 1.00 86.00 99 ARG A N 1
ATOM 750 C CA . ARG A 1 99 ? 5.867 12.033 -4.631 1.00 86.00 99 ARG A CA 1
ATOM 751 C C . ARG A 1 99 ? 6.352 12.123 -3.192 1.00 86.00 99 ARG A C 1
ATOM 753 O O . ARG A 1 99 ? 7.558 12.284 -3.004 1.00 86.00 99 ARG A O 1
ATOM 760 N N . TYR A 1 100 ? 5.461 12.029 -2.207 1.00 89.31 100 TYR A N 1
ATOM 761 C CA . TYR A 1 100 ? 5.848 11.968 -0.795 1.00 89.31 100 TYR A CA 1
ATOM 762 C C . TYR A 1 100 ? 6.526 10.648 -0.435 1.00 89.31 100 TYR A C 1
ATOM 764 O O . TYR A 1 100 ? 7.334 10.611 0.486 1.00 89.31 100 TYR A O 1
ATOM 772 N N . GLY A 1 101 ? 6.260 9.592 -1.202 1.00 90.38 101 GLY A N 1
ATOM 773 C CA . GLY A 1 101 ? 6.879 8.288 -1.028 1.00 90.38 101 GLY A CA 1
ATOM 774 C C . GLY A 1 101 ? 5.875 7.160 -1.208 1.00 90.38 101 GLY A C 1
ATOM 775 O O . GLY A 1 101 ? 4.731 7.372 -1.612 1.00 90.38 101 GLY A O 1
ATOM 776 N N . ARG A 1 102 ? 6.311 5.944 -0.891 1.00 91.00 102 ARG A N 1
ATOM 777 C CA . ARG A 1 102 ? 5.452 4.764 -0.826 1.00 91.00 102 ARG A CA 1
ATOM 778 C C . ARG A 1 102 ? 4.747 4.715 0.528 1.00 91.00 102 ARG A C 1
ATOM 780 O O . ARG A 1 102 ? 5.404 4.769 1.565 1.00 91.00 102 ARG A O 1
ATOM 787 N N . LEU A 1 103 ? 3.424 4.562 0.525 1.00 91.94 103 LEU A N 1
ATOM 788 C CA . LEU A 1 103 ? 2.669 4.268 1.742 1.00 91.94 103 LEU A CA 1
ATOM 789 C C . LEU A 1 103 ? 2.919 2.808 2.147 1.00 91.94 103 LEU A C 1
ATOM 791 O O . LEU A 1 103 ? 2.443 1.889 1.485 1.00 91.94 103 LEU A O 1
ATOM 795 N N . ASN A 1 104 ? 3.702 2.602 3.201 1.00 92.62 104 ASN A N 1
ATOM 796 C CA . ASN A 1 104 ? 4.075 1.282 3.721 1.00 92.62 104 ASN A CA 1
ATOM 797 C C . ASN A 1 104 ? 3.783 1.107 5.223 1.00 92.62 104 ASN A C 1
ATOM 799 O O . ASN A 1 104 ? 3.929 -0.001 5.737 1.00 92.62 104 ASN A O 1
ATOM 803 N N . THR A 1 105 ? 3.368 2.173 5.906 1.00 94.25 105 THR A N 1
ATOM 804 C CA . THR A 1 105 ? 2.981 2.157 7.320 1.00 94.25 105 THR A CA 1
ATOM 805 C C . THR A 1 105 ? 1.455 2.169 7.431 1.00 94.25 105 THR A C 1
ATOM 807 O O . THR A 1 105 ? 0.821 3.036 6.822 1.00 94.25 105 THR A O 1
ATOM 810 N N . PRO A 1 106 ? 0.839 1.244 8.190 1.00 97.06 106 PRO A N 1
ATOM 811 C CA . PRO A 1 106 ? -0.587 1.301 8.485 1.00 97.06 106 PRO A CA 1
ATOM 812 C C . PRO A 1 106 ? -0.966 2.604 9.196 1.00 97.06 106 PRO A C 1
ATOM 814 O O . PRO A 1 106 ? -0.297 3.042 10.133 1.00 97.06 106 PRO A O 1
ATOM 817 N N . LEU A 1 107 ? -2.065 3.218 8.765 1.00 97.12 107 LEU A N 1
ATOM 818 C CA . LEU A 1 107 ? -2.566 4.471 9.320 1.00 97.12 107 LEU A CA 1
ATOM 819 C C . LEU A 1 107 ? -3.942 4.255 9.935 1.00 97.12 107 LEU A C 1
ATOM 821 O O . LEU A 1 107 ? -4.818 3.648 9.325 1.00 97.12 107 LEU A O 1
ATOM 825 N N . TYR A 1 108 ? -4.152 4.810 11.122 1.00 97.06 108 TYR A N 1
ATOM 826 C CA . TYR A 1 108 ? -5.441 4.807 11.795 1.00 97.06 108 TYR A CA 1
ATOM 827 C C . TYR A 1 108 ? -6.033 6.211 11.847 1.00 97.06 108 TYR A C 1
ATOM 829 O O . TYR A 1 108 ? -5.382 7.159 12.286 1.00 97.06 108 TYR A O 1
ATOM 837 N N . LYS A 1 109 ? -7.299 6.335 11.440 1.00 96.50 109 LYS A N 1
ATOM 838 C CA . LYS A 1 109 ? -8.082 7.565 11.558 1.00 96.50 109 LYS A CA 1
ATOM 839 C C . LYS A 1 109 ? -9.136 7.389 12.643 1.00 96.50 109 LYS A C 1
ATOM 841 O O . LYS A 1 109 ? -10.117 6.674 12.456 1.00 96.50 109 LYS A O 1
ATOM 846 N N . LYS A 1 110 ? -8.961 8.065 13.781 1.00 95.62 110 LYS A N 1
ATOM 847 C CA . LYS A 1 110 ? -9.992 8.113 14.836 1.00 95.62 110 LYS A CA 1
ATOM 848 C C . LYS A 1 110 ? -11.223 8.875 14.330 1.00 95.62 110 LYS A C 1
ATOM 850 O O . LYS A 1 110 ? -11.075 9.865 13.617 1.00 95.62 110 LYS A O 1
ATOM 855 N N . LYS A 1 111 ? -12.432 8.463 14.740 1.00 93.94 111 LYS A N 1
ATOM 856 C CA . LYS A 1 111 ? -13.722 9.007 14.257 1.00 93.94 111 LYS A CA 1
ATOM 857 C C . LYS A 1 111 ? -13.758 10.539 14.189 1.00 93.94 111 LYS A C 1
ATOM 859 O O . LYS A 1 111 ? -14.093 11.069 13.136 1.00 93.94 111 LYS A O 1
ATOM 864 N N . LEU A 1 112 ? -13.341 11.222 15.254 1.00 95.25 112 LEU A N 1
ATOM 865 C CA . LEU A 1 112 ? -13.366 12.688 15.364 1.00 95.25 112 LEU A CA 1
ATOM 866 C C . LEU A 1 112 ? -12.011 13.368 15.099 1.00 95.25 112 LEU A C 1
ATOM 868 O O . LEU A 1 112 ? -11.898 14.578 15.236 1.00 95.25 112 LEU A O 1
ATOM 872 N N . SER A 1 113 ? -10.967 12.613 14.746 1.00 96.00 113 SER A N 1
ATOM 873 C CA . SER A 1 113 ? -9.650 13.199 14.481 1.00 96.00 113 SER A CA 1
ATOM 874 C C . SER A 1 113 ? -9.550 13.704 13.046 1.00 96.00 113 SER A C 1
ATOM 876 O O . SER A 1 113 ? -10.035 13.050 12.120 1.00 96.00 113 SER A O 1
ATOM 878 N N . ASN A 1 114 ? -8.856 14.829 12.868 1.00 96.88 114 ASN A N 1
ATOM 879 C CA . ASN A 1 114 ? -8.463 15.335 11.556 1.00 96.88 114 ASN A CA 1
ATOM 880 C C . ASN A 1 114 ? -7.045 14.904 11.145 1.00 96.88 114 ASN A C 1
ATOM 882 O O . ASN A 1 114 ? -6.480 15.475 10.224 1.00 96.88 114 ASN A O 1
ATOM 886 N N . HIS A 1 115 ? -6.443 13.927 11.827 1.00 97.50 115 HIS A N 1
ATOM 887 C CA . HIS A 1 115 ? -5.102 13.428 11.524 1.00 97.50 115 HIS A CA 1
ATOM 888 C C . HIS A 1 115 ? -5.099 11.907 11.372 1.00 97.50 115 HIS A C 1
ATOM 890 O O . HIS A 1 115 ? -5.887 11.188 11.997 1.00 97.50 115 HIS A O 1
ATOM 896 N N . TYR A 1 116 ? -4.164 11.418 10.560 1.00 97.31 116 TYR A N 1
ATOM 897 C CA . TYR A 1 116 ? -3.803 10.007 10.536 1.00 97.31 116 TYR A CA 1
ATOM 898 C C . TYR A 1 116 ? -2.773 9.724 11.628 1.00 97.31 116 TYR A C 1
ATOM 900 O O . TYR A 1 116 ? -1.821 10.474 11.811 1.00 97.31 116 TYR A O 1
ATOM 908 N N . THR A 1 117 ? -2.944 8.623 12.353 1.00 96.56 117 THR A N 1
ATOM 909 C CA . THR A 1 117 ? -1.962 8.140 13.329 1.00 96.56 117 THR A CA 1
ATOM 910 C C . THR A 1 117 ? -1.277 6.892 12.776 1.00 96.56 117 THR A C 1
ATOM 912 O O . THR A 1 117 ? -1.972 5.897 12.551 1.00 96.56 117 THR A O 1
ATOM 915 N N . PRO A 1 118 ? 0.049 6.905 12.566 1.00 97.00 118 PRO A N 1
ATOM 916 C CA . PRO A 1 118 ? 0.801 5.697 12.247 1.00 97.00 118 PRO A CA 1
ATOM 917 C C . PRO A 1 118 ? 0.633 4.643 13.344 1.00 97.00 118 PRO A C 1
ATOM 919 O O . PRO A 1 118 ? 0.708 4.954 14.535 1.00 97.00 118 PRO A O 1
ATOM 922 N N . ILE A 1 119 ? 0.377 3.397 12.954 1.00 97.31 119 ILE A N 1
ATOM 923 C CA . ILE A 1 119 ? 0.274 2.261 13.874 1.00 97.31 119 ILE A CA 1
ATOM 924 C C . ILE A 1 119 ? 1.039 1.054 13.328 1.00 97.31 119 ILE A C 1
ATOM 926 O O . ILE A 1 119 ? 1.275 0.935 12.127 1.00 97.31 119 ILE A O 1
ATOM 930 N N . SER A 1 120 ? 1.416 0.133 14.216 1.00 97.50 120 SER A N 1
ATOM 931 C CA . SER A 1 120 ? 2.040 -1.125 13.807 1.00 97.50 120 SER A CA 1
ATOM 932 C C . SER A 1 120 ? 1.044 -2.041 13.093 1.00 97.50 120 SER A C 1
ATOM 934 O O . SER A 1 120 ? -0.167 -1.958 13.309 1.00 97.50 120 SER A O 1
ATOM 936 N N . TRP A 1 121 ? 1.567 -2.975 12.297 1.00 97.44 121 TRP A N 1
ATOM 937 C CA . TRP A 1 121 ? 0.768 -4.022 11.655 1.00 97.44 121 TRP A CA 1
ATOM 938 C C . TRP A 1 121 ? -0.046 -4.844 12.658 1.00 97.44 121 TRP A C 1
ATOM 940 O O . TRP A 1 121 ? -1.236 -5.035 12.435 1.00 97.44 121 TRP A O 1
ATOM 950 N N . ASN A 1 122 ? 0.540 -5.234 13.796 1.00 98.31 122 ASN A N 1
ATOM 951 C CA . ASN A 1 122 ? -0.179 -5.981 14.836 1.00 98.31 122 ASN A CA 1
ATOM 952 C C . ASN A 1 122 ? -1.392 -5.199 15.357 1.00 98.31 122 ASN A C 1
ATOM 954 O O . ASN A 1 122 ? -2.488 -5.743 15.409 1.00 98.31 122 ASN A O 1
ATOM 958 N N . LYS A 1 123 ? -1.228 -3.900 15.651 1.00 98.06 123 LYS A N 1
ATOM 959 C CA . LYS A 1 123 ? -2.338 -3.041 16.098 1.00 98.06 123 LYS A CA 1
ATOM 960 C C . LYS A 1 123 ? -3.390 -2.834 15.008 1.00 98.06 123 LYS A C 1
ATOM 962 O O . LYS A 1 123 ? -4.568 -2.686 15.319 1.00 98.06 123 LYS A O 1
ATOM 967 N N . ALA A 1 124 ? -2.977 -2.767 13.742 1.00 98.06 124 ALA A N 1
ATOM 968 C CA . ALA A 1 124 ? -3.901 -2.630 12.622 1.00 98.06 124 ALA A CA 1
ATOM 969 C C . ALA A 1 124 ? -4.753 -3.896 12.460 1.00 98.06 124 ALA A C 1
ATOM 971 O O . ALA A 1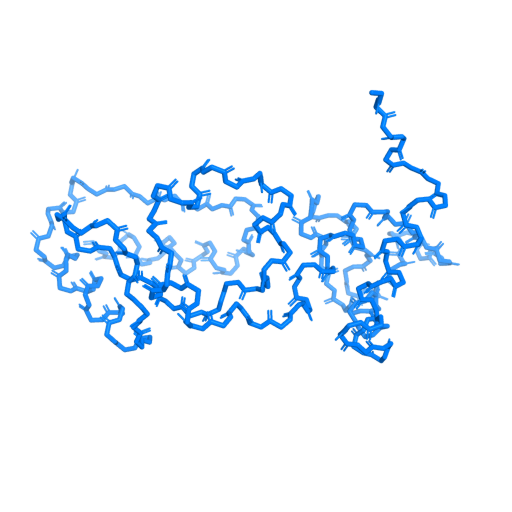 124 ? -5.976 -3.800 12.391 1.00 98.06 124 ALA A O 1
ATOM 972 N N . LEU A 1 125 ? -4.115 -5.069 12.472 1.00 97.81 125 LEU A N 1
ATOM 973 C CA . LEU A 1 125 ? -4.785 -6.365 12.371 1.00 97.81 125 LEU A CA 1
ATOM 974 C C . LEU A 1 125 ? -5.701 -6.628 13.566 1.00 97.81 125 LEU A C 1
ATOM 976 O O . LEU A 1 125 ? -6.852 -6.987 13.359 1.00 97.81 125 LEU A O 1
ATOM 980 N N . GLU A 1 126 ? -5.246 -6.368 14.793 1.00 98.38 126 GLU A N 1
ATOM 981 C 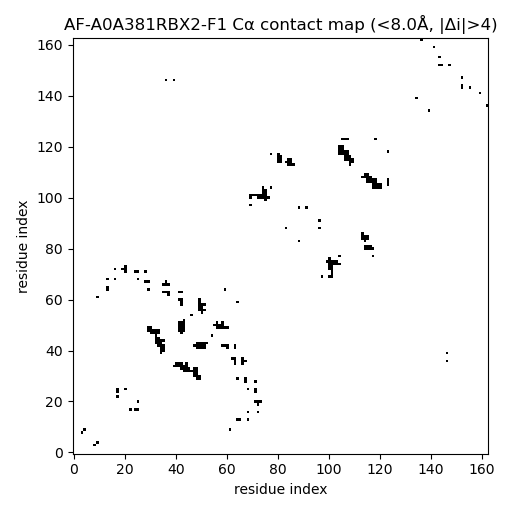CA . GLU A 1 126 ? -6.061 -6.492 16.009 1.00 98.38 126 GLU A CA 1
ATOM 982 C C . GLU A 1 126 ? -7.357 -5.675 15.903 1.00 98.38 126 GLU A C 1
ATOM 984 O O . GLU A 1 126 ? -8.448 -6.182 16.155 1.00 98.38 126 GLU A O 1
ATOM 989 N N . LYS A 1 127 ? -7.263 -4.419 15.445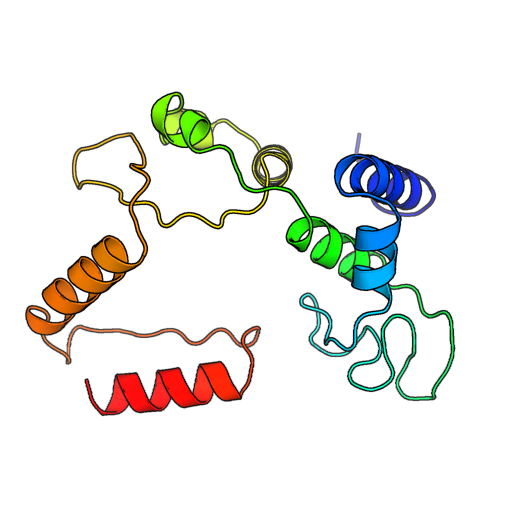 1.00 97.38 127 LYS A N 1
ATOM 990 C CA . LYS A 1 127 ? -8.439 -3.563 15.232 1.00 97.38 127 LYS A CA 1
ATOM 991 C C . LYS A 1 127 ? -9.393 -4.116 14.182 1.00 97.38 127 LYS A C 1
ATOM 993 O O . LYS A 1 127 ? -10.604 -4.055 14.386 1.00 97.38 127 LYS A O 1
ATOM 998 N N . ILE A 1 128 ? -8.858 -4.614 13.068 1.00 96.50 128 ILE A N 1
ATOM 999 C CA . ILE A 1 128 ? -9.658 -5.222 12.000 1.00 96.50 128 ILE A CA 1
ATOM 1000 C C . ILE A 1 128 ? -10.383 -6.459 12.541 1.00 96.50 128 ILE A C 1
ATOM 1002 O O . ILE A 1 128 ? -11.594 -6.550 12.380 1.00 96.50 128 ILE A O 1
ATOM 1006 N N . ILE A 1 129 ? -9.676 -7.348 13.244 1.00 97.00 129 ILE A N 1
ATOM 1007 C CA . ILE A 1 129 ? -10.232 -8.581 13.821 1.00 97.00 129 ILE A CA 1
ATOM 1008 C C . ILE A 1 129 ? -11.366 -8.265 14.797 1.00 97.00 129 ILE A C 1
ATOM 1010 O O . ILE A 1 129 ? -12.463 -8.788 14.630 1.00 97.00 129 ILE A O 1
ATOM 1014 N N . ILE A 1 130 ? -11.136 -7.371 15.764 1.00 97.81 130 ILE A N 1
ATOM 1015 C CA . ILE A 1 130 ? -12.160 -6.983 16.748 1.00 97.81 130 ILE A CA 1
ATOM 1016 C C . ILE A 1 130 ? -13.395 -6.407 16.045 1.00 97.81 130 ILE A C 1
ATOM 1018 O O . ILE A 1 130 ? -14.520 -6.740 16.402 1.00 97.81 130 ILE A O 1
ATOM 1022 N N . THR A 1 131 ? -13.191 -5.556 15.034 1.00 96.00 131 THR A N 1
ATOM 1023 C CA . THR A 1 131 ? -14.303 -4.937 14.297 1.00 96.00 131 THR A CA 1
ATOM 1024 C C . THR A 1 131 ? -15.111 -5.987 13.542 1.00 96.00 131 THR A C 1
ATOM 1026 O O . THR A 1 131 ? -16.336 -5.966 13.600 1.00 96.00 131 THR A O 1
ATOM 1029 N N . LEU A 1 132 ? -14.436 -6.917 12.867 1.00 96.31 132 LEU A N 1
ATOM 1030 C CA . LEU A 1 132 ? -15.083 -8.006 12.141 1.00 96.31 132 LEU A CA 1
ATOM 1031 C C . LEU A 1 132 ? -15.871 -8.919 13.090 1.00 96.31 132 LEU A C 1
ATOM 1033 O O . LEU A 1 132 ? -17.036 -9.178 12.839 1.00 96.31 132 LEU A O 1
ATOM 1037 N N . GLN A 1 133 ? -15.306 -9.313 14.236 1.00 96.38 133 GLN A N 1
ATOM 1038 C CA . GLN A 1 133 ? -16.009 -10.140 15.232 1.00 96.38 133 GLN A CA 1
ATOM 1039 C C . GLN A 1 133 ? -17.283 -9.490 15.798 1.00 96.38 133 GLN A C 1
ATOM 1041 O O . GLN A 1 133 ? -18.176 -10.189 16.264 1.00 96.38 133 GLN A O 1
ATOM 1046 N N . GLN A 1 134 ? -17.354 -8.158 15.799 1.00 97.12 134 GLN A N 1
ATOM 1047 C CA . GLN A 1 134 ? -18.499 -7.393 16.300 1.00 97.12 134 GLN A CA 1
ATOM 1048 C C . GLN A 1 134 ? -19.495 -7.005 15.200 1.00 97.12 134 GLN A C 1
ATOM 1050 O O . GLN A 1 134 ? -20.536 -6.419 15.502 1.00 97.12 134 GLN A O 1
ATOM 1055 N N . THR A 1 135 ? -19.174 -7.274 13.934 1.00 97.00 135 THR A N 1
ATOM 1056 C CA . THR A 1 135 ? -20.005 -6.897 12.792 1.00 97.00 135 THR A CA 1
ATOM 1057 C C . THR A 1 135 ? -20.849 -8.089 12.361 1.00 97.00 135 THR A C 1
ATOM 1059 O O . THR A 1 135 ? -20.357 -9.204 12.255 1.00 97.00 135 THR A O 1
ATOM 1062 N N . ASP A 1 136 ? -22.128 -7.838 12.093 1.00 96.44 136 ASP A N 1
ATOM 1063 C CA . ASP A 1 136 ? -23.031 -8.812 11.480 1.00 96.44 136 ASP A CA 1
ATOM 1064 C C . ASP A 1 136 ? -22.504 -9.200 10.078 1.00 96.44 136 ASP A C 1
ATOM 1066 O O . ASP A 1 136 ? -22.378 -8.308 9.222 1.00 96.44 136 ASP A O 1
ATOM 1070 N N . PRO A 1 137 ? -22.167 -10.481 9.819 1.00 94.69 137 PRO A N 1
ATOM 1071 C CA . PRO A 1 137 ? -21.629 -10.912 8.528 1.00 94.69 137 PRO A CA 1
ATOM 1072 C C . PRO A 1 137 ? -22.538 -10.550 7.348 1.00 94.69 137 PRO A C 1
ATOM 1074 O O . PRO A 1 137 ? -22.045 -10.077 6.323 1.00 94.69 137 PRO A O 1
ATOM 1077 N N . GLU A 1 138 ? -23.862 -10.607 7.534 1.00 94.19 138 GLU A N 1
ATOM 1078 C CA . GLU A 1 138 ? -24.866 -10.254 6.514 1.00 94.19 138 GLU A CA 1
ATOM 1079 C C . GLU A 1 138 ? -24.872 -8.755 6.163 1.00 94.19 138 GLU A C 1
ATOM 1081 O O . GLU A 1 138 ? -25.451 -8.327 5.164 1.00 94.19 138 GLU A O 1
ATOM 1086 N N . LYS A 1 139 ? -24.205 -7.923 6.971 1.00 94.94 139 LYS A N 1
ATOM 1087 C CA . LYS A 1 139 ? -24.036 -6.477 6.746 1.00 94.94 139 LYS A CA 1
ATOM 1088 C C . LYS A 1 139 ? -22.615 -6.109 6.335 1.00 94.94 139 LYS A C 1
ATOM 1090 O O . LYS A 1 139 ? -22.224 -4.943 6.433 1.00 94.94 139 LYS A O 1
ATOM 1095 N N . THR A 1 140 ? -21.839 -7.082 5.869 1.00 95.44 140 THR A N 1
ATOM 1096 C CA . THR A 1 140 ? -20.462 -6.881 5.423 1.00 95.44 140 THR A CA 1
ATOM 1097 C C . THR A 1 140 ? -20.356 -7.032 3.904 1.00 95.44 140 THR A C 1
ATOM 1099 O O . THR A 1 140 ? -21.034 -7.846 3.287 1.00 95.44 140 THR A O 1
ATOM 1102 N N . PHE A 1 141 ? -19.485 -6.241 3.273 1.00 95.00 141 PHE A N 1
ATOM 1103 C CA . PHE A 1 141 ? -19.164 -6.362 1.851 1.00 95.00 141 PHE A CA 1
ATOM 1104 C C . PHE A 1 141 ? -17.651 -6.350 1.649 1.00 95.00 141 PHE A C 1
ATOM 1106 O O . PHE A 1 141 ? -16.944 -5.508 2.208 1.00 95.00 141 PHE A O 1
ATOM 1113 N N . PHE A 1 142 ? -17.163 -7.251 0.798 1.00 94.88 142 PHE A N 1
ATOM 1114 C CA . PHE A 1 142 ? -15.753 -7.357 0.449 1.00 94.88 142 PHE A CA 1
ATOM 1115 C C . PHE A 1 142 ? -15.554 -7.139 -1.048 1.00 94.88 142 PHE A C 1
ATOM 1117 O O . PHE A 1 142 ? -16.289 -7.668 -1.879 1.00 94.88 142 PHE A O 1
ATOM 1124 N N . TYR A 1 143 ? -14.516 -6.381 -1.396 1.00 93.94 143 TYR A N 1
ATOM 1125 C CA . TYR A 1 143 ? -14.161 -6.070 -2.776 1.00 93.94 143 TYR A CA 1
ATOM 1126 C C . TYR A 1 143 ? -12.792 -6.657 -3.119 1.00 93.94 143 TYR A C 1
ATOM 1128 O O . TYR A 1 143 ? -11.781 -6.289 -2.517 1.00 93.94 143 TYR A O 1
ATOM 1136 N N . SER A 1 144 ? -12.753 -7.534 -4.124 1.00 91.81 144 SER A N 1
ATOM 1137 C CA . SER A 1 144 ? -11.502 -8.010 -4.715 1.00 91.81 144 SER A CA 1
ATOM 1138 C C . SER A 1 144 ? -11.149 -7.167 -5.937 1.00 91.81 144 SER A C 1
ATOM 1140 O O . SER A 1 144 ? -11.941 -7.025 -6.868 1.00 91.81 144 SER A O 1
ATOM 1142 N N . SER A 1 145 ? -9.942 -6.607 -5.948 1.00 87.38 145 SER A N 1
ATOM 1143 C CA . SER A 1 145 ? -9.441 -5.853 -7.094 1.00 87.38 145 SER A CA 1
ATOM 1144 C C . SER A 1 145 ? -8.954 -6.802 -8.185 1.00 87.38 145 SER A C 1
ATOM 1146 O O . SER A 1 145 ? -8.053 -7.600 -7.938 1.00 87.38 145 SER A O 1
ATOM 1148 N N . GLY A 1 146 ? -9.415 -6.619 -9.428 1.00 83.00 146 GLY A N 1
ATOM 1149 C CA . GLY A 1 146 ? -8.877 -7.321 -10.610 1.00 83.00 146 GLY A CA 1
ATOM 1150 C C . GLY A 1 146 ? -7.407 -7.000 -10.935 1.00 83.00 146 GLY A C 1
ATOM 1151 O O . GLY A 1 146 ? -6.885 -7.413 -11.964 1.00 83.00 146 GLY A O 1
ATOM 1152 N N . ARG A 1 147 ? -6.741 -6.205 -10.087 1.00 80.69 147 ARG A N 1
ATOM 1153 C CA . ARG A 1 147 ? -5.310 -5.870 -10.157 1.00 80.69 147 ARG A CA 1
ATOM 1154 C C . ARG A 1 147 ? -4.469 -6.616 -9.129 1.00 80.69 147 ARG A C 1
ATOM 1156 O O . ARG A 1 147 ? -3.244 -6.542 -9.202 1.00 80.69 147 ARG A O 1
ATOM 1163 N N . SER A 1 148 ? -5.115 -7.274 -8.174 1.00 81.81 148 SER A N 1
ATOM 1164 C CA . SER A 1 148 ? -4.470 -8.214 -7.265 1.00 81.81 148 SER A CA 1
ATOM 1165 C C . SER A 1 148 ? -4.166 -9.519 -8.000 1.00 81.81 148 SER A C 1
ATOM 1167 O O . SER A 1 148 ? -4.729 -9.786 -9.060 1.00 81.81 148 SER A O 1
ATOM 1169 N N . SER A 1 149 ? -3.259 -10.328 -7.456 1.00 83.00 149 SER A N 1
ATOM 1170 C CA . SER A 1 149 ? -2.979 -11.645 -8.027 1.00 83.00 149 SER A CA 1
ATOM 1171 C C . SER A 1 149 ? -4.149 -12.609 -7.792 1.00 83.00 149 SER A C 1
ATOM 1173 O O . SER A 1 149 ? -4.952 -12.412 -6.871 1.00 83.00 149 SER A O 1
ATOM 1175 N N . ASN A 1 150 ? -4.236 -13.663 -8.607 1.00 87.12 150 ASN A N 1
ATOM 1176 C CA . ASN A 1 150 ? -5.276 -14.684 -8.463 1.00 87.12 150 ASN A CA 1
ATOM 1177 C C . ASN A 1 150 ? -5.193 -15.384 -7.100 1.00 87.12 150 ASN A C 1
ATOM 1179 O O . ASN A 1 150 ? -6.219 -15.708 -6.516 1.00 87.12 150 ASN A O 1
ATOM 1183 N N . GLU A 1 151 ? -3.989 -15.554 -6.557 1.00 90.69 151 GLU A N 1
ATOM 1184 C CA . GLU A 1 151 ? -3.743 -16.136 -5.237 1.00 90.69 151 GLU A CA 1
ATOM 1185 C C . GLU A 1 151 ? -4.292 -15.239 -4.124 1.00 90.69 151 GLU A C 1
ATOM 1187 O O . GLU A 1 151 ? -4.973 -15.719 -3.221 1.00 90.69 151 GLU A O 1
ATOM 1192 N N . ALA A 1 152 ? -4.061 -13.923 -4.204 1.00 92.06 152 ALA A N 1
ATOM 1193 C CA . ALA A 1 152 ? -4.618 -12.977 -3.240 1.00 92.06 152 ALA A CA 1
ATOM 1194 C C . ALA A 1 152 ? -6.153 -12.945 -3.306 1.00 92.06 152 ALA A C 1
ATOM 1196 O O . ALA A 1 152 ? -6.814 -12.920 -2.269 1.00 92.06 152 ALA A O 1
ATOM 1197 N N . ALA A 1 153 ? -6.725 -12.992 -4.514 1.00 93.06 153 ALA A N 1
ATOM 1198 C CA . ALA A 1 153 ? -8.170 -13.091 -4.701 1.00 93.06 153 ALA A CA 1
ATOM 1199 C C . ALA A 1 153 ? -8.730 -14.421 -4.164 1.00 93.06 153 ALA A C 1
ATOM 1201 O O . ALA A 1 153 ? -9.793 -14.429 -3.545 1.00 93.06 153 ALA A O 1
ATOM 1202 N N . PHE A 1 154 ? -8.007 -15.528 -4.355 1.00 95.25 154 PHE A N 1
ATOM 1203 C CA . PHE A 1 154 ? -8.374 -16.846 -3.844 1.00 95.25 154 PHE A CA 1
ATOM 1204 C C . PHE A 1 154 ? -8.369 -16.892 -2.309 1.00 95.25 154 PHE A C 1
ATOM 1206 O O . PHE A 1 154 ? -9.324 -17.375 -1.705 1.00 95.25 154 PHE A O 1
ATOM 1213 N N . LEU A 1 155 ? -7.341 -16.339 -1.662 1.00 96.94 155 LEU A N 1
ATOM 1214 C CA . LEU A 1 155 ? -7.289 -16.250 -0.200 1.00 96.94 155 LEU A CA 1
ATOM 1215 C C . LEU A 1 155 ? -8.390 -15.342 0.353 1.00 96.94 155 LEU A C 1
ATOM 1217 O O . LEU A 1 155 ? -9.044 -15.704 1.329 1.00 96.94 155 LEU A O 1
ATOM 1221 N N . LEU A 1 156 ? -8.634 -14.193 -0.290 1.00 95.94 156 LEU A N 1
ATOM 1222 C CA . LEU A 1 156 ? -9.706 -13.288 0.117 1.00 95.94 156 LEU A CA 1
ATOM 1223 C C . LEU A 1 156 ? -11.075 -13.966 0.008 1.00 95.94 156 LEU A C 1
ATOM 1225 O O . LEU A 1 156 ? -11.859 -13.874 0.943 1.00 95.94 156 LEU A O 1
ATOM 1229 N N . GLN A 1 157 ? -11.368 -14.674 -1.087 1.00 95.62 157 GLN A N 1
ATOM 1230 C CA . GLN A 1 157 ? -12.674 -15.326 -1.222 1.00 95.62 157 GLN A CA 1
ATOM 1231 C C . GLN A 1 157 ? -12.883 -16.450 -0.201 1.00 95.62 157 GLN A C 1
ATOM 1233 O O . GLN A 1 157 ? -13.998 -16.592 0.292 1.00 95.62 157 GLN A O 1
ATOM 1238 N N . LEU A 1 158 ? -11.834 -17.214 0.141 1.00 97.38 158 LEU A N 1
ATOM 1239 C CA . LEU A 1 158 ? -11.933 -18.241 1.183 1.00 97.38 158 LEU A CA 1
ATOM 1240 C C . LEU A 1 158 ? -12.223 -17.601 2.536 1.00 97.38 158 LEU A C 1
ATOM 1242 O O . LEU A 1 158 ? -13.139 -18.027 3.227 1.00 97.38 158 LEU A O 1
ATOM 1246 N N . PHE A 1 159 ? -11.476 -16.551 2.880 1.00 95.94 159 PHE A N 1
ATOM 1247 C CA . PHE A 1 159 ? -11.678 -15.803 4.114 1.00 95.94 159 PHE A CA 1
ATOM 1248 C C . PHE A 1 159 ? -13.116 -15.282 4.233 1.00 95.94 159 PHE A C 1
ATOM 1250 O O . PHE A 1 159 ? -13.768 -15.523 5.239 1.00 95.94 159 PHE A O 1
ATOM 1257 N N . VAL A 1 160 ? -13.629 -14.634 3.185 1.00 95.06 160 VAL A N 1
ATOM 1258 C CA . VAL A 1 160 ? -14.970 -14.026 3.181 1.00 95.06 160 VAL A CA 1
ATOM 1259 C C . VAL A 1 160 ? -16.094 -15.057 3.238 1.00 95.06 160 VAL A C 1
ATOM 1261 O O . VAL A 1 160 ? -17.159 -14.747 3.743 1.00 95.06 160 VAL A O 1
ATOM 1264 N N . ARG A 1 161 ? -15.886 -16.269 2.713 1.00 94.31 161 ARG A N 1
ATOM 1265 C CA . ARG A 1 161 ? -16.880 -17.352 2.800 1.00 94.31 161 ARG A CA 1
ATOM 1266 C C . ARG A 1 161 ? -16.904 -18.044 4.163 1.00 94.31 161 ARG A C 1
ATOM 1268 O O . ARG A 1 161 ? -17.871 -18.736 4.456 1.00 94.31 161 ARG A O 1
ATOM 1275 N N . VAL A 1 162 ? -15.819 -17.935 4.929 1.00 94.88 162 VAL A N 1
ATOM 1276 C CA . VAL A 1 162 ? -15.692 -18.514 6.275 1.00 94.88 162 VAL A CA 1
ATOM 1277 C C . VAL A 1 162 ? -16.109 -17.517 7.360 1.00 94.88 162 VAL A C 1
ATOM 1279 O O . VAL A 1 162 ? -16.570 -17.949 8.413 1.00 94.88 162 VAL A O 1
ATOM 1282 N N . TYR A 1 163 ? -15.901 -16.220 7.115 1.00 92.25 163 TYR A N 1
ATOM 1283 C CA . TYR A 1 163 ? -16.351 -15.111 7.959 1.00 92.25 163 TYR A CA 1
ATOM 1284 C C . TYR A 1 163 ? -17.877 -14.984 7.955 1.00 92.25 163 TYR A C 1
ATOM 1286 O O . TYR A 1 163 ? -18.435 -14.848 9.065 1.00 92.25 163 TYR A O 1
#

pLDDT: mean 86.53, std 11.32, range [36.59, 98.3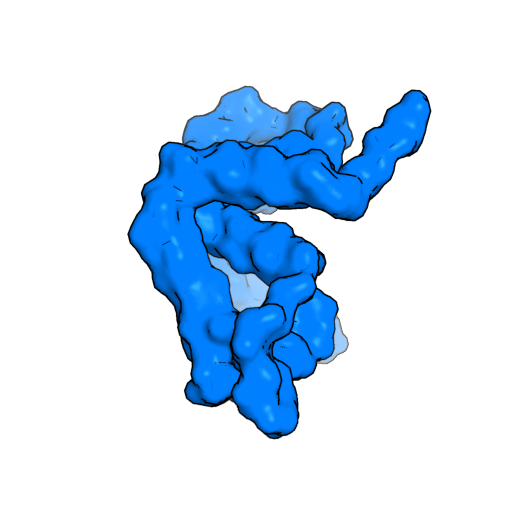8]

Secondary structure (DSSP, 8-state):
----SSTHHHHHHHHHHHHHH-HHHHHHHHHSS---TTTSS-S-GGG-TT--TT--S----HHHHHHHHHHTSPBPPTHHHHHS-HHHHHHS-HHHHTTS-B--S-EE--TT-SS-EE--HHHHHHHHHHHHHTS-GGG------TTS-HHHHHHHHHHHHH-

Solvent-accessible surface area (backbone atoms only — not comparable to full-atom values): 9758 Å² total; per-residue (Å²): 131,88,74,70,86,57,66,70,63,47,52,55,52,49,51,60,47,24,72,74,54,34,59,68,56,44,52,52,59,58,43,34,67,37,60,23,88,80,76,70,68,46,34,23,28,90,77,16,29,24,21,47,96,87,67,48,74,85,46,85,55,68,69,43,52,56,56,54,56,48,69,60,37,59,64,45,61,71,62,56,36,71,79,36,40,54,68,56,54,70,73,48,52,70,77,58,58,63,68,59,30,24,91,81,70,49,67,44,68,53,94,90,53,59,39,47,41,81,44,55,66,68,61,52,50,50,51,50,51,56,50,52,77,74,46,61,59,95,78,60,88,86,86,79,60,96,80,55,55,71,66,59,47,50,53,50,53,54,51,64,75,72,96

Mean predicted aligned error: 6.52 Å

Foldseek 3Di:
DDDPPDDPVLVVVLVVLCVQLPVVLLVCLQFPQDAQLPPRADLPHNNTGCAHPVRDPRHDDSNSSVVSSLVSWDEQDQVCQVVDFLVNVVVDDPVVVSNSHHHDFDWDDDPPGRTTHTDHPVVVVVVVVVVVVVDDLVPDDDDDDPSDDPVVVVVVVVVSVVD